Protein AF-A0A7G8EQL0-F1 (afdb_monomer_lite)

Sequence (77 aa):
MREPPGSFPQVFDNADSFAQAFDEAWFKLANQTSSLDQPREARLAAVLEAVADHPFRRSSPELAEQVAQFRLRLLGL

Foldseek 3Di:
DDDDPPPPVPQDLDLVSLLVQLVVLLVVLCPPPVNVPPDPVVSLVSSCVSSCPRNNCVVPVPVSVVSSVVSSVVVVD

Radius of gyration: 14.28 Å; chains: 1; bounding box: 29×31×47 Å

Secondary structure (DSSP, 8-state):
------------SSHHHHHHHHHHHHHHHHTSGGGTTS-HHHHHHHHHHHTTT-HHHHH-HHHHHHHHHHHHHHTT-

Structure (mmCIF, N/CA/C/O backbone):
data_AF-A0A7G8EQL0-F1
#
_entry.id   AF-A0A7G8EQL0-F1
#
loop_
_atom_site.group_PDB
_atom_site.id
_atom_site.type_symbol
_atom_site.label_atom_id
_atom_site.label_alt_id
_atom_site.label_comp_id
_atom_site.label_asym_id
_atom_site.label_entity_id
_atom_site.label_seq_id
_atom_site.pdbx_PDB_ins_code
_atom_site.Cartn_x
_atom_site.Cartn_y
_atom_site.Cartn_z
_atom_site.occupancy
_atom_site.B_iso_or_equiv
_atom_site.auth_seq_id
_atom_site.auth_comp_id
_atom_site.auth_asym_id
_atom_site.auth_atom_id
_atom_site.pdbx_PDB_model_num
ATOM 1 N N . MET A 1 1 ? 12.179 19.186 -34.131 1.00 51.44 1 MET A N 1
ATOM 2 C CA . MET A 1 1 ? 10.804 18.737 -33.834 1.00 51.44 1 MET A CA 1
ATOM 3 C C . MET A 1 1 ? 10.670 18.691 -32.320 1.00 51.44 1 MET A C 1
ATOM 5 O O . MET A 1 1 ? 11.552 18.137 -31.684 1.00 51.44 1 MET A O 1
ATOM 9 N N . ARG A 1 2 ? 9.681 19.385 -31.743 1.00 59.19 2 ARG A N 1
ATOM 10 C CA . ARG A 1 2 ? 9.371 19.324 -30.306 1.00 59.19 2 ARG A CA 1
ATOM 11 C C . ARG A 1 2 ? 8.400 18.169 -30.103 1.00 59.19 2 ARG A C 1
ATOM 13 O O . ARG A 1 2 ? 7.245 18.294 -30.493 1.00 59.19 2 ARG A O 1
ATOM 20 N N . GLU A 1 3 ? 8.864 17.082 -29.514 1.00 58.41 3 GLU A N 1
ATOM 21 C CA . GLU A 1 3 ? 7.976 16.103 -28.897 1.00 58.41 3 GLU A CA 1
ATOM 22 C C . GLU A 1 3 ? 7.713 16.599 -27.468 1.00 58.41 3 GLU A C 1
ATOM 24 O O . GLU A 1 3 ? 8.679 16.863 -26.745 1.00 58.41 3 GLU A O 1
ATOM 29 N N . PRO A 1 4 ? 6.459 16.826 -27.040 1.00 58.59 4 PRO A N 1
ATOM 30 C CA . PRO A 1 4 ? 6.202 16.968 -25.618 1.00 58.59 4 PRO A CA 1
ATOM 31 C C . PRO A 1 4 ? 6.523 15.605 -24.994 1.00 58.59 4 PRO A C 1
ATOM 33 O O . PRO A 1 4 ? 5.961 14.607 -25.455 1.00 58.59 4 PRO A O 1
ATOM 36 N N . PRO A 1 5 ? 7.415 15.498 -23.991 1.00 54.06 5 PRO A N 1
ATOM 37 C CA . PRO A 1 5 ? 7.504 14.252 -23.258 1.00 54.06 5 PRO A CA 1
ATOM 38 C C . PRO A 1 5 ? 6.131 14.060 -22.624 1.00 54.06 5 PRO A C 1
ATOM 40 O O . PRO A 1 5 ? 5.694 14.868 -21.804 1.00 54.06 5 PRO A O 1
ATOM 43 N N . GLY A 1 6 ? 5.410 13.037 -23.078 1.00 50.97 6 GLY A N 1
ATOM 44 C CA . GLY A 1 6 ? 4.235 12.576 -22.372 1.00 50.97 6 GLY A CA 1
ATOM 45 C C . GLY A 1 6 ? 4.685 12.285 -20.950 1.00 50.97 6 GLY A C 1
ATOM 46 O O . GLY A 1 6 ? 5.432 11.335 -20.728 1.00 50.97 6 GLY A O 1
ATOM 47 N N . SER A 1 7 ? 4.277 13.131 -20.004 1.00 47.66 7 SER A N 1
ATOM 48 C CA . SER A 1 7 ? 4.324 12.837 -18.574 1.00 47.66 7 SER A CA 1
ATOM 49 C C . SER A 1 7 ? 3.347 11.699 -18.296 1.00 47.66 7 SER A C 1
ATOM 51 O O . SER A 1 7 ? 2.324 11.880 -17.644 1.00 47.66 7 SER A O 1
ATOM 53 N N . PHE A 1 8 ? 3.628 10.515 -18.830 1.00 52.81 8 PHE A N 1
ATOM 54 C CA . PHE A 1 8 ? 3.163 9.300 -18.199 1.00 52.81 8 PHE A CA 1
ATOM 55 C C . PHE A 1 8 ? 3.981 9.197 -16.912 1.00 52.81 8 PHE A C 1
ATOM 57 O O . PHE A 1 8 ? 5.206 9.342 -16.990 1.00 52.81 8 PHE A O 1
ATOM 64 N N . PRO A 1 9 ? 3.353 9.038 -15.734 1.00 57.75 9 PRO A N 1
ATOM 65 C CA . PRO A 1 9 ? 4.100 8.758 -14.518 1.00 57.75 9 PRO A CA 1
ATOM 66 C C . PRO A 1 9 ? 4.976 7.543 -14.820 1.00 57.75 9 PRO A C 1
ATOM 68 O O . PRO A 1 9 ? 4.464 6.458 -15.089 1.00 57.75 9 PRO A O 1
ATOM 71 N N . GLN A 1 10 ? 6.289 7.759 -14.918 1.00 69.00 10 GLN A N 1
ATOM 72 C CA . GLN A 1 10 ? 7.216 6.680 -15.216 1.00 69.00 10 GLN A CA 1
ATOM 73 C C . GLN A 1 10 ? 7.190 5.759 -14.005 1.00 69.00 10 GLN A C 1
ATOM 75 O O . GLN A 1 10 ? 7.632 6.131 -12.921 1.00 69.00 10 GLN A O 1
ATOM 80 N N . VAL A 1 11 ? 6.586 4.590 -14.184 1.00 77.62 11 VAL A N 1
ATOM 81 C CA . VAL A 1 11 ? 6.574 3.544 -13.172 1.00 77.62 11 VAL A CA 1
ATOM 82 C C . VAL A 1 11 ? 7.875 2.776 -13.334 1.00 77.62 11 VAL A C 1
ATOM 84 O O . VAL A 1 11 ? 8.100 2.137 -14.363 1.00 77.62 11 VAL A O 1
ATOM 87 N N . PHE A 1 12 ? 8.754 2.881 -12.343 1.00 86.50 12 PHE A N 1
ATOM 88 C CA . PHE A 1 12 ? 10.067 2.251 -12.383 1.00 86.50 12 PHE A CA 1
ATOM 89 C C . PHE A 1 12 ? 10.029 0.866 -11.736 1.00 86.50 12 PHE A C 1
ATOM 91 O O . PHE A 1 12 ? 9.273 0.606 -10.799 1.00 86.50 12 PHE A O 1
ATOM 98 N N . ASP A 1 13 ? 10.887 -0.031 -12.212 1.00 89.88 13 ASP A N 1
ATOM 99 C CA . ASP A 1 13 ? 11.121 -1.337 -11.594 1.00 89.88 13 ASP A CA 1
ATOM 100 C C . ASP A 1 13 ? 12.055 -1.190 -10.380 1.00 89.88 13 ASP A C 1
ATOM 102 O O . ASP A 1 13 ? 13.217 -1.585 -10.394 1.00 89.88 13 ASP A O 1
ATOM 106 N N . ASN A 1 14 ? 11.587 -0.493 -9.344 1.00 90.50 14 ASN A N 1
ATOM 107 C CA . ASN A 1 14 ? 12.311 -0.354 -8.086 1.00 90.50 14 ASN A CA 1
ATOM 108 C C . ASN A 1 14 ? 11.359 -0.238 -6.885 1.00 90.50 14 ASN A C 1
ATOM 110 O O . ASN A 1 14 ? 10.159 0.025 -7.022 1.00 90.50 14 ASN A O 1
ATOM 114 N N . ALA A 1 15 ? 11.926 -0.442 -5.694 1.00 89.56 15 ALA A N 1
ATOM 115 C CA . ALA A 1 15 ? 11.188 -0.432 -4.437 1.00 89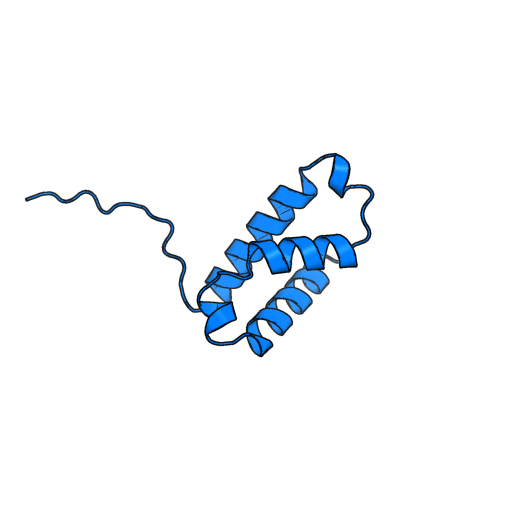.56 15 ALA A CA 1
ATOM 116 C C . ALA A 1 15 ? 10.563 0.937 -4.132 1.00 89.56 15 ALA A C 1
ATOM 118 O O . ALA A 1 15 ? 9.448 0.986 -3.621 1.00 89.56 15 ALA A O 1
ATOM 119 N N . ASP A 1 16 ? 11.245 2.036 -4.460 1.00 90.19 16 ASP A N 1
ATOM 120 C CA . ASP A 1 16 ? 10.749 3.396 -4.229 1.00 90.19 16 ASP A CA 1
ATOM 121 C C . ASP A 1 16 ? 9.517 3.722 -5.081 1.00 90.19 16 ASP A C 1
ATOM 123 O O . ASP A 1 16 ? 8.520 4.216 -4.557 1.00 90.19 16 ASP A O 1
ATOM 127 N N . SER A 1 17 ? 9.536 3.381 -6.372 1.00 90.56 17 SER A N 1
ATOM 128 C CA . SER A 1 17 ? 8.382 3.544 -7.264 1.00 90.56 17 SER A CA 1
ATOM 129 C C . SER A 1 17 ? 7.216 2.672 -6.809 1.00 90.56 17 SER A C 1
ATOM 131 O O . SER A 1 17 ? 6.079 3.140 -6.774 1.00 90.56 17 SER A O 1
ATOM 133 N N . PHE A 1 18 ? 7.493 1.429 -6.398 1.00 92.50 18 PHE A N 1
ATOM 134 C CA . PHE A 1 18 ? 6.463 0.547 -5.851 1.00 92.50 18 PHE A CA 1
ATOM 135 C C . PHE A 1 18 ? 5.861 1.108 -4.564 1.00 92.50 18 PHE A C 1
ATOM 137 O O . PHE A 1 18 ? 4.644 1.116 -4.404 1.00 92.50 18 PHE A O 1
ATOM 144 N N . ALA A 1 19 ? 6.698 1.614 -3.663 1.00 91.06 19 ALA A N 1
ATOM 145 C CA . ALA A 1 19 ? 6.257 2.229 -2.425 1.00 91.06 19 ALA A CA 1
ATOM 146 C C . ALA A 1 19 ? 5.387 3.467 -2.667 1.00 91.06 19 ALA A C 1
ATOM 148 O O . ALA A 1 19 ? 4.362 3.622 -2.012 1.00 91.06 19 ALA A O 1
ATOM 149 N N . GLN A 1 20 ? 5.748 4.312 -3.635 1.00 90.56 20 GLN A N 1
ATOM 150 C CA . GLN A 1 20 ? 4.938 5.467 -4.013 1.00 90.56 20 GLN A CA 1
ATOM 151 C C . GLN A 1 20 ? 3.562 5.040 -4.548 1.00 90.56 20 GLN A C 1
ATOM 153 O O . GLN A 1 20 ? 2.545 5.604 -4.144 1.00 90.56 20 GLN A O 1
ATOM 158 N N . ALA A 1 21 ? 3.515 4.025 -5.418 1.00 91.31 21 ALA A N 1
ATOM 159 C CA . ALA A 1 21 ? 2.259 3.476 -5.929 1.00 91.31 21 ALA A CA 1
ATOM 160 C C . ALA A 1 21 ? 1.410 2.836 -4.815 1.00 91.31 21 ALA A C 1
ATOM 162 O O . ALA A 1 21 ? 0.190 3.002 -4.793 1.00 91.31 21 ALA A O 1
ATOM 163 N N . PHE A 1 22 ? 2.055 2.143 -3.871 1.00 91.75 22 PHE A N 1
ATOM 164 C CA . PHE A 1 22 ? 1.413 1.555 -2.698 1.00 91.75 22 PHE A CA 1
ATOM 165 C C . PHE A 1 22 ? 0.785 2.627 -1.806 1.00 91.75 22 PHE A C 1
ATOM 167 O O . PHE A 1 22 ? -0.398 2.530 -1.488 1.00 91.75 22 PHE A O 1
ATOM 174 N N . ASP A 1 23 ? 1.548 3.660 -1.439 1.00 90.06 23 ASP A N 1
ATOM 175 C CA . ASP A 1 23 ? 1.064 4.752 -0.594 1.00 90.06 23 ASP A CA 1
ATOM 176 C C . ASP A 1 23 ? -0.097 5.488 -1.285 1.00 90.06 23 ASP A C 1
ATOM 178 O O . ASP A 1 23 ? -1.130 5.735 -0.663 1.00 90.06 23 ASP A O 1
ATOM 182 N N . GLU A 1 24 ? 0.002 5.768 -2.590 1.00 90.06 24 GLU A N 1
ATOM 183 C CA . GLU A 1 24 ? -1.084 6.398 -3.352 1.00 90.06 24 GLU A CA 1
ATOM 184 C C . GLU A 1 24 ? -2.368 5.552 -3.349 1.00 90.06 24 GLU A C 1
ATOM 186 O O . GLU A 1 24 ? -3.459 6.073 -3.095 1.00 90.06 24 GLU A O 1
ATOM 191 N N . ALA A 1 25 ? -2.253 4.247 -3.609 1.00 90.50 25 ALA A N 1
ATOM 192 C CA . ALA A 1 25 ? -3.382 3.322 -3.567 1.00 90.50 25 ALA A CA 1
ATOM 193 C C . ALA A 1 25 ? -3.974 3.218 -2.152 1.00 90.50 25 ALA A C 1
ATOM 195 O O . ALA A 1 25 ? -5.197 3.210 -1.997 1.00 90.50 25 ALA A O 1
ATOM 196 N N . TRP A 1 26 ? -3.129 3.222 -1.120 1.00 88.56 26 TRP A N 1
ATOM 197 C CA . TRP A 1 26 ? -3.550 3.225 0.277 1.00 88.56 26 TRP A CA 1
ATOM 198 C C . TRP A 1 26 ? -4.327 4.489 0.644 1.00 88.56 26 TRP A C 1
ATOM 200 O O . TRP A 1 26 ? -5.411 4.392 1.217 1.00 88.56 26 TRP A O 1
ATOM 210 N N . PHE A 1 27 ? -3.837 5.676 0.274 1.00 87.06 27 PHE A N 1
ATOM 211 C CA . PHE A 1 27 ? -4.549 6.936 0.506 1.00 87.06 27 PHE A CA 1
ATOM 212 C C . PHE A 1 27 ? -5.865 7.005 -0.267 1.00 87.06 27 PHE A C 1
ATOM 214 O O . PHE A 1 27 ? -6.875 7.431 0.294 1.00 87.06 27 PHE A O 1
ATOM 221 N N . LYS A 1 28 ? -5.887 6.554 -1.529 1.00 88.38 28 LYS A N 1
ATOM 222 C CA . LYS A 1 28 ? -7.121 6.464 -2.324 1.00 88.38 28 LYS A CA 1
ATOM 223 C C . LYS A 1 28 ? -8.148 5.567 -1.642 1.00 88.38 28 LYS A C 1
ATOM 225 O O . LYS A 1 28 ? -9.293 5.984 -1.493 1.00 88.38 28 LYS A O 1
ATOM 230 N N . LEU A 1 29 ? -7.729 4.387 -1.182 1.00 86.06 29 LEU A N 1
ATOM 231 C CA . LEU A 1 29 ? -8.593 3.455 -0.467 1.00 86.06 29 LEU A CA 1
ATOM 232 C C . LEU A 1 29 ? -9.061 4.043 0.869 1.00 86.06 29 LEU A C 1
ATOM 234 O O . LEU A 1 29 ? -10.247 3.982 1.170 1.00 86.06 29 LEU A O 1
ATOM 238 N N . ALA A 1 30 ? -8.169 4.652 1.652 1.00 81.94 30 ALA A N 1
ATOM 239 C CA . ALA A 1 30 ? -8.493 5.264 2.942 1.00 81.94 30 ALA A CA 1
ATOM 240 C C . ALA A 1 30 ? -9.469 6.445 2.816 1.00 81.94 30 ALA A C 1
ATOM 242 O O . ALA A 1 30 ? -10.273 6.675 3.716 1.00 81.94 30 ALA A O 1
ATOM 243 N N . ASN A 1 31 ? -9.424 7.168 1.695 1.00 82.81 31 ASN A N 1
ATOM 244 C CA . ASN A 1 31 ? -10.336 8.271 1.403 1.00 82.81 31 ASN A CA 1
ATOM 245 C C . ASN A 1 31 ? -11.719 7.797 0.907 1.00 82.81 31 ASN A C 1
ATOM 247 O O . ASN A 1 31 ? -12.648 8.596 0.800 1.00 82.81 31 ASN A O 1
ATOM 251 N N . GLN A 1 32 ? -11.893 6.505 0.610 1.00 82.56 32 GLN A N 1
ATOM 252 C CA . GLN A 1 32 ? -13.209 5.935 0.329 1.00 82.56 32 GLN A CA 1
ATOM 253 C C . GLN A 1 32 ? -13.945 5.670 1.649 1.00 82.56 32 GLN A C 1
ATOM 255 O O . GLN A 1 32 ? -13.493 4.890 2.484 1.00 82.56 32 GLN A O 1
ATOM 260 N N . THR A 1 33 ? -15.119 6.286 1.824 1.00 63.06 33 THR A N 1
ATOM 261 C CA . THR A 1 33 ? -15.954 6.185 3.038 1.00 63.06 33 THR A CA 1
ATOM 262 C C . THR A 1 33 ? -16.230 4.741 3.475 1.00 63.06 33 THR A C 1
ATOM 264 O O . THR A 1 33 ? -16.272 4.466 4.670 1.00 63.06 33 THR A O 1
ATOM 267 N N . SER A 1 34 ? -16.361 3.802 2.533 1.00 66.44 34 SER A N 1
ATOM 268 C CA . SER A 1 34 ? -16.592 2.376 2.821 1.00 66.44 34 SER A CA 1
ATOM 269 C C . SER A 1 34 ? -15.362 1.627 3.338 1.00 66.44 34 SER A C 1
ATOM 271 O O . SER A 1 34 ? -15.504 0.545 3.903 1.00 66.44 34 SER A O 1
ATOM 273 N N . SER A 1 35 ? -14.161 2.173 3.161 1.00 62.81 35 SER A N 1
ATOM 274 C CA . SER A 1 35 ? -12.929 1.515 3.593 1.00 62.81 35 SER A CA 1
ATOM 275 C C . SER A 1 35 ? -12.627 1.761 5.063 1.00 62.81 35 SER A C 1
ATOM 277 O O . SER A 1 35 ? -11.927 0.949 5.654 1.00 62.81 35 SER A O 1
ATOM 279 N N . LEU A 1 36 ? -13.166 2.825 5.676 1.00 64.62 36 LEU A N 1
ATOM 280 C CA . LEU A 1 36 ? -12.909 3.202 7.075 1.00 64.62 36 LEU A CA 1
ATOM 281 C C . LEU A 1 36 ? -13.327 2.130 8.097 1.00 64.62 36 LEU A C 1
ATOM 283 O O . LEU A 1 36 ? -12.733 2.077 9.172 1.00 64.62 36 LEU A O 1
ATOM 287 N N . ASP A 1 37 ? -14.268 1.255 7.739 1.00 70.31 37 ASP A N 1
ATOM 288 C CA . ASP A 1 37 ? -14.740 0.146 8.582 1.00 70.31 37 ASP A CA 1
ATOM 289 C C . ASP A 1 37 ? -13.995 -1.178 8.311 1.00 70.31 37 ASP A C 1
ATOM 291 O O . ASP A 1 37 ? -14.054 -2.118 9.098 1.00 70.31 37 ASP A O 1
ATOM 295 N N . GLN A 1 38 ? -13.234 -1.270 7.212 1.00 76.94 38 GLN A N 1
ATOM 296 C CA . GLN A 1 38 ? -12.546 -2.514 6.861 1.00 76.94 38 GLN A CA 1
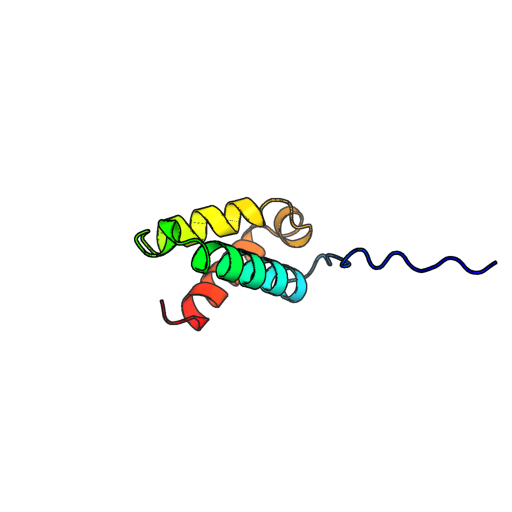ATOM 297 C C . GLN A 1 38 ? -11.320 -2.767 7.747 1.00 76.94 38 GLN A C 1
ATOM 299 O O . GLN A 1 38 ? -10.572 -1.823 8.031 1.00 76.94 38 GLN A O 1
ATOM 304 N N . PRO A 1 39 ? -11.049 -4.033 8.119 1.00 80.44 39 PRO A N 1
ATOM 305 C CA . PRO A 1 39 ? -9.841 -4.393 8.846 1.00 80.44 39 PRO A CA 1
ATOM 306 C C . PRO A 1 39 ? -8.593 -4.101 8.006 1.00 80.44 39 PRO A C 1
ATOM 308 O O . PRO A 1 39 ? -8.608 -4.200 6.776 1.00 80.44 39 PRO A O 1
ATOM 311 N N . ARG A 1 40 ? -7.483 -3.782 8.684 1.00 78.56 40 ARG A N 1
ATOM 312 C CA . ARG A 1 40 ? -6.202 -3.419 8.048 1.00 78.56 40 ARG A CA 1
ATOM 313 C C . ARG A 1 40 ? -5.746 -4.434 6.993 1.00 78.56 40 ARG A C 1
ATOM 315 O O . ARG A 1 40 ? -5.252 -4.050 5.942 1.00 78.56 40 ARG A O 1
ATOM 322 N N . GLU A 1 41 ? -5.962 -5.721 7.258 1.00 82.06 41 GLU A N 1
ATOM 323 C CA . GLU A 1 41 ? -5.564 -6.828 6.384 1.00 82.06 41 GLU A CA 1
ATOM 324 C C . GLU A 1 41 ? -6.379 -6.849 5.085 1.00 82.06 41 GLU A C 1
ATOM 326 O O . GLU A 1 41 ? -5.817 -7.078 4.017 1.00 82.06 41 GLU A O 1
ATOM 331 N N . ALA A 1 42 ? -7.674 -6.519 5.148 1.00 85.75 42 ALA A N 1
ATOM 332 C CA . ALA A 1 42 ? -8.515 -6.395 3.958 1.00 85.75 42 ALA A CA 1
ATOM 333 C C . ALA A 1 42 ? -8.097 -5.191 3.103 1.00 85.75 42 ALA A C 1
ATOM 335 O O . ALA A 1 42 ? -8.006 -5.302 1.881 1.00 85.75 42 ALA A O 1
ATOM 336 N N . ARG A 1 43 ? -7.758 -4.062 3.744 1.00 85.69 43 ARG A N 1
ATOM 337 C CA . ARG A 1 43 ? -7.230 -2.886 3.036 1.00 85.69 43 ARG A CA 1
ATOM 338 C C . ARG A 1 43 ? -5.895 -3.177 2.369 1.00 85.69 43 ARG A C 1
ATOM 340 O O . ARG A 1 43 ? -5.698 -2.811 1.217 1.00 85.69 43 ARG A O 1
ATOM 347 N N . LEU A 1 44 ? -5.001 -3.873 3.071 1.00 86.44 44 LEU A N 1
ATOM 348 C CA . LEU A 1 44 ? -3.721 -4.301 2.519 1.00 86.44 44 LEU A CA 1
ATOM 349 C C . LEU A 1 44 ? -3.919 -5.196 1.298 1.00 86.44 44 LEU A C 1
ATOM 351 O O . LEU A 1 44 ? -3.291 -4.945 0.277 1.00 86.44 44 LEU A O 1
ATOM 355 N N . ALA A 1 45 ? -4.795 -6.199 1.380 1.00 88.00 45 ALA A N 1
ATOM 356 C CA . ALA A 1 45 ? -5.085 -7.076 0.251 1.00 88.00 45 ALA A CA 1
ATOM 357 C C . ALA A 1 45 ? -5.607 -6.286 -0.963 1.00 88.00 45 ALA A C 1
ATOM 359 O O . ALA A 1 45 ? -5.103 -6.470 -2.068 1.00 88.00 45 ALA A O 1
ATOM 360 N N . ALA A 1 46 ? -6.531 -5.344 -0.746 1.00 89.12 46 ALA A N 1
ATOM 361 C CA . ALA A 1 46 ? -7.063 -4.486 -1.805 1.00 89.12 46 ALA A CA 1
ATOM 362 C C . ALA A 1 46 ? -5.986 -3.583 -2.434 1.00 89.12 46 ALA A C 1
ATOM 364 O O . ALA A 1 46 ? -5.925 -3.441 -3.655 1.00 89.12 46 ALA A O 1
ATOM 365 N N . VAL A 1 47 ? -5.103 -2.998 -1.618 1.00 90.12 47 VAL A N 1
ATOM 366 C CA . VAL A 1 47 ? -3.981 -2.190 -2.115 1.00 90.12 47 VAL A CA 1
ATOM 367 C C . VAL A 1 47 ? -2.982 -3.054 -2.879 1.00 90.12 47 VAL A C 1
ATOM 369 O O . VAL A 1 47 ? -2.542 -2.652 -3.951 1.00 90.12 47 VAL A O 1
ATOM 372 N N . LEU A 1 48 ? -2.652 -4.247 -2.375 1.00 88.12 48 LEU A N 1
ATOM 373 C CA . LEU A 1 48 ? -1.746 -5.183 -3.042 1.00 88.12 48 LEU A CA 1
ATOM 374 C C . LEU A 1 48 ? -2.290 -5.669 -4.386 1.00 88.12 48 LEU A C 1
ATOM 376 O O . LEU A 1 48 ? -1.498 -5.843 -5.311 1.00 88.12 48 LEU A O 1
ATOM 380 N N . GLU A 1 49 ? -3.606 -5.856 -4.510 1.00 89.88 49 GLU A N 1
ATOM 381 C CA . GLU A 1 49 ? -4.258 -6.089 -5.802 1.00 89.88 49 GLU A CA 1
ATOM 382 C C . GLU A 1 49 ? -4.145 -4.871 -6.721 1.00 89.88 49 GLU A C 1
ATOM 384 O O . GLU A 1 49 ? -3.773 -5.013 -7.884 1.00 89.88 49 GLU A O 1
ATOM 389 N N . ALA A 1 50 ? -4.384 -3.661 -6.209 1.00 89.38 50 ALA A N 1
ATOM 390 C CA . ALA A 1 50 ? -4.282 -2.441 -7.008 1.00 89.38 50 ALA A CA 1
ATOM 391 C C . ALA A 1 50 ? -2.863 -2.209 -7.564 1.00 89.38 50 ALA A C 1
ATOM 393 O O . ALA A 1 50 ? -2.711 -1.691 -8.670 1.00 89.38 50 ALA A O 1
ATOM 394 N N . VAL A 1 51 ? -1.824 -2.624 -6.828 1.00 89.69 51 VAL A N 1
ATOM 395 C CA . VAL A 1 51 ? -0.419 -2.560 -7.272 1.00 89.69 51 VAL A CA 1
ATOM 396 C C . VAL A 1 51 ? 0.110 -3.888 -7.829 1.00 89.69 51 VAL A C 1
ATOM 398 O O . VAL A 1 51 ? 1.317 -4.018 -8.048 1.00 89.69 51 VAL A O 1
ATOM 401 N N . ALA A 1 52 ? -0.762 -4.871 -8.091 1.00 88.56 52 ALA A N 1
ATOM 402 C CA . ALA A 1 52 ? -0.377 -6.179 -8.630 1.00 88.56 52 ALA A CA 1
ATOM 403 C C . ALA A 1 52 ? 0.340 -6.066 -9.985 1.00 88.56 52 ALA A C 1
ATOM 405 O O . ALA A 1 52 ? 1.268 -6.824 -10.265 1.00 88.56 52 ALA A O 1
ATOM 406 N N . ASP A 1 53 ? -0.064 -5.085 -10.796 1.00 87.19 53 ASP A N 1
ATOM 407 C CA . ASP A 1 53 ? 0.468 -4.856 -12.141 1.00 87.19 53 ASP A CA 1
ATOM 408 C C . ASP A 1 53 ? 1.828 -4.134 -12.159 1.00 87.19 53 ASP A C 1
ATOM 410 O O . ASP A 1 53 ? 2.453 -4.005 -13.211 1.00 87.19 53 ASP A O 1
ATOM 414 N N . HIS A 1 54 ? 2.310 -3.664 -11.003 1.00 89.50 54 HIS A N 1
ATOM 415 C CA . HIS A 1 54 ? 3.518 -2.849 -10.928 1.00 89.50 54 HIS A CA 1
ATOM 416 C C . HIS A 1 54 ? 4.760 -3.641 -11.401 1.00 89.50 54 HIS A C 1
ATOM 418 O O . HIS A 1 54 ? 4.965 -4.771 -10.944 1.00 89.50 54 HIS A O 1
ATOM 424 N N . PRO A 1 55 ? 5.640 -3.067 -12.251 1.00 90.56 55 PRO A N 1
ATOM 425 C CA . PRO A 1 55 ? 6.806 -3.759 -12.815 1.00 90.56 55 PRO A CA 1
ATOM 426 C C . PRO A 1 55 ? 7.699 -4.379 -11.736 1.00 90.56 55 PRO A C 1
ATOM 428 O O . PRO A 1 55 ? 7.969 -5.574 -11.784 1.00 90.56 55 PRO A O 1
ATOM 431 N N . PHE A 1 56 ? 8.007 -3.622 -10.678 1.00 92.25 56 PHE A N 1
ATOM 432 C CA . PHE A 1 56 ? 8.758 -4.129 -9.523 1.00 92.25 56 PHE A CA 1
ATOM 433 C C . PHE A 1 56 ? 8.137 -5.372 -8.866 1.00 92.25 56 PHE A C 1
ATOM 435 O O . PHE A 1 56 ? 8.856 -6.262 -8.427 1.00 92.25 56 PHE A O 1
ATOM 442 N N . ARG A 1 57 ? 6.802 -5.475 -8.815 1.00 90.06 57 ARG A N 1
ATOM 443 C CA . ARG A 1 57 ? 6.118 -6.641 -8.240 1.00 90.06 57 ARG A CA 1
ATOM 444 C C . ARG A 1 57 ? 6.160 -7.848 -9.172 1.00 90.06 57 ARG A C 1
ATOM 446 O O . ARG A 1 57 ? 6.244 -8.971 -8.692 1.00 90.06 57 ARG A O 1
ATOM 453 N N . ARG A 1 58 ? 6.140 -7.626 -10.488 1.00 89.88 58 ARG A N 1
ATOM 454 C CA . ARG A 1 58 ? 6.335 -8.687 -11.489 1.00 89.88 58 ARG A CA 1
ATOM 455 C C . ARG A 1 58 ? 7.776 -9.199 -11.504 1.00 89.88 58 ARG A C 1
ATOM 457 O O . ARG A 1 58 ? 7.993 -10.396 -11.650 1.00 89.88 58 ARG A O 1
ATOM 464 N N . SER A 1 59 ? 8.739 -8.295 -11.350 1.00 91.38 59 SER A N 1
ATOM 465 C CA . SER A 1 59 ? 10.172 -8.593 -11.355 1.00 91.38 59 SER A CA 1
ATOM 466 C C . SER A 1 59 ? 10.645 -9.207 -10.033 1.00 91.38 59 SER A C 1
ATOM 468 O O . SER A 1 59 ? 11.430 -10.150 -10.025 1.00 91.38 59 SER A O 1
ATOM 470 N N . SER A 1 60 ? 10.147 -8.704 -8.900 1.00 91.38 60 SER A N 1
ATOM 471 C CA . SER A 1 60 ? 10.537 -9.118 -7.546 1.00 91.38 60 SER A CA 1
ATOM 472 C C . SER A 1 60 ? 9.326 -9.182 -6.599 1.00 91.38 60 SER A C 1
ATOM 474 O O . SER A 1 60 ? 9.177 -8.325 -5.721 1.00 91.38 60 SER A O 1
ATOM 476 N N . PRO A 1 61 ? 8.454 -10.201 -6.728 1.00 89.75 61 PRO A N 1
ATOM 477 C CA . PRO A 1 61 ? 7.236 -10.316 -5.921 1.00 89.75 61 PRO A CA 1
ATOM 478 C C . PRO A 1 61 ? 7.521 -10.436 -4.417 1.00 89.75 61 PRO A C 1
ATOM 480 O O . PRO A 1 61 ? 6.892 -9.738 -3.624 1.00 89.75 61 PRO A O 1
ATOM 483 N N . GLU A 1 62 ? 8.522 -11.231 -4.023 1.00 91.25 62 GLU A N 1
ATOM 484 C CA . GLU A 1 62 ? 8.906 -11.410 -2.613 1.00 91.25 62 GLU A CA 1
ATOM 485 C C . GLU A 1 62 ? 9.380 -10.101 -1.966 1.00 91.25 62 GLU A C 1
ATOM 487 O O . GLU A 1 62 ? 9.094 -9.820 -0.801 1.00 91.25 62 GLU A O 1
ATOM 492 N N . LEU A 1 63 ? 10.116 -9.279 -2.720 1.00 90.62 63 LEU A N 1
ATOM 493 C CA . LEU A 1 63 ? 10.617 -7.997 -2.231 1.00 90.62 63 LEU A CA 1
ATOM 494 C C . LEU A 1 63 ? 9.496 -6.951 -2.196 1.00 90.62 63 LEU A C 1
ATOM 496 O O . LEU A 1 63 ? 9.407 -6.181 -1.244 1.00 90.62 63 LEU A O 1
ATOM 500 N N . ALA A 1 64 ? 8.597 -6.960 -3.183 1.00 91.00 64 ALA A N 1
ATOM 501 C CA . ALA A 1 64 ? 7.406 -6.116 -3.189 1.00 91.00 64 ALA A CA 1
ATOM 502 C C . ALA A 1 64 ? 6.485 -6.408 -1.990 1.00 91.00 64 ALA A C 1
ATOM 504 O O . ALA A 1 64 ? 5.979 -5.474 -1.366 1.00 91.00 64 ALA A O 1
ATOM 505 N N . GLU A 1 65 ? 6.308 -7.677 -1.609 1.00 90.00 65 GLU A N 1
ATOM 506 C CA . GLU A 1 65 ? 5.590 -8.034 -0.379 1.00 90.00 65 GLU A CA 1
ATOM 507 C C . GLU A 1 65 ? 6.288 -7.507 0.878 1.00 90.00 65 GLU A C 1
ATOM 509 O O . GLU A 1 65 ? 5.632 -6.909 1.731 1.00 90.00 65 GLU A O 1
ATOM 514 N N . GLN A 1 66 ? 7.613 -7.646 0.980 1.00 91.81 66 GLN A N 1
ATOM 515 C CA . GLN A 1 66 ? 8.373 -7.092 2.107 1.00 91.81 66 GLN A CA 1
ATOM 516 C C . GLN A 1 66 ? 8.235 -5.568 2.207 1.00 91.81 66 GLN A C 1
ATOM 518 O O . GLN A 1 66 ? 8.035 -5.041 3.303 1.00 91.81 66 GLN A O 1
ATOM 523 N N . VAL A 1 67 ? 8.286 -4.855 1.076 1.00 91.25 67 VAL A N 1
ATOM 524 C CA . VAL A 1 67 ? 8.093 -3.398 1.029 1.00 91.25 67 VAL A CA 1
ATOM 525 C C . VAL A 1 67 ? 6.676 -3.021 1.465 1.00 91.25 67 VAL A C 1
ATOM 527 O O . VAL A 1 67 ? 6.521 -2.104 2.270 1.00 91.25 67 VAL A O 1
ATOM 530 N N . ALA A 1 68 ? 5.649 -3.741 1.007 1.00 89.56 68 ALA A N 1
ATOM 531 C CA . ALA A 1 68 ? 4.265 -3.503 1.419 1.00 89.56 68 ALA A CA 1
ATOM 532 C C . ALA A 1 68 ? 4.060 -3.721 2.929 1.00 89.56 68 ALA A C 1
ATOM 534 O O . ALA A 1 68 ? 3.470 -2.881 3.608 1.00 89.56 68 ALA A O 1
ATOM 535 N N . GLN A 1 69 ? 4.607 -4.810 3.479 1.00 88.69 69 GLN A N 1
ATOM 536 C CA . GLN A 1 69 ? 4.574 -5.097 4.919 1.00 88.69 69 GLN A CA 1
ATOM 537 C C . GLN A 1 69 ? 5.319 -4.030 5.731 1.00 88.69 69 GLN A C 1
ATOM 539 O O . GLN A 1 69 ? 4.858 -3.600 6.790 1.00 88.69 69 GLN A O 1
ATOM 544 N N . PHE A 1 70 ? 6.468 -3.569 5.232 1.00 90.50 70 PHE A N 1
ATOM 545 C CA . PHE A 1 70 ? 7.239 -2.505 5.865 1.00 90.50 70 PHE A CA 1
ATOM 546 C C . PHE A 1 70 ? 6.476 -1.174 5.879 1.00 90.50 70 PHE A C 1
ATOM 548 O O . PHE A 1 70 ? 6.411 -0.522 6.920 1.00 90.50 70 PHE A O 1
ATOM 555 N N . ARG A 1 71 ? 5.844 -0.800 4.759 1.00 88.31 71 ARG A N 1
ATOM 556 C CA . ARG A 1 71 ? 5.000 0.403 4.657 1.00 88.31 71 ARG A CA 1
ATOM 557 C C . ARG A 1 71 ? 3.820 0.349 5.619 1.00 88.31 71 ARG A C 1
ATOM 559 O O . ARG A 1 71 ? 3.578 1.322 6.327 1.00 88.31 71 ARG A O 1
ATOM 566 N N . LEU A 1 72 ? 3.156 -0.801 5.726 1.00 84.81 72 LEU A N 1
ATOM 567 C CA . LEU A 1 72 ? 2.075 -0.998 6.691 1.00 84.81 72 LEU A CA 1
ATOM 568 C C . LEU A 1 72 ? 2.552 -0.779 8.135 1.00 84.81 72 LEU A C 1
ATOM 570 O O . LEU A 1 72 ? 1.904 -0.062 8.893 1.00 84.81 72 LEU A O 1
ATOM 574 N N . ARG A 1 73 ? 3.723 -1.324 8.493 1.00 87.12 73 ARG A N 1
ATOM 575 C CA . ARG A 1 73 ? 4.322 -1.102 9.818 1.00 87.12 73 ARG A CA 1
ATOM 576 C C . ARG A 1 73 ? 4.701 0.358 10.068 1.00 87.12 73 ARG A C 1
ATOM 578 O O . ARG A 1 73 ? 4.524 0.829 11.188 1.00 87.12 73 ARG A O 1
ATOM 585 N N . LEU A 1 74 ? 5.195 1.079 9.057 1.00 83.12 74 LEU A N 1
ATOM 586 C CA . LEU A 1 74 ? 5.513 2.510 9.171 1.00 83.12 74 LEU A CA 1
ATOM 587 C C . LEU A 1 74 ? 4.277 3.383 9.404 1.00 83.12 74 LEU A C 1
ATOM 589 O O . LEU A 1 74 ? 4.369 4.383 10.111 1.00 83.12 74 LEU A O 1
ATOM 59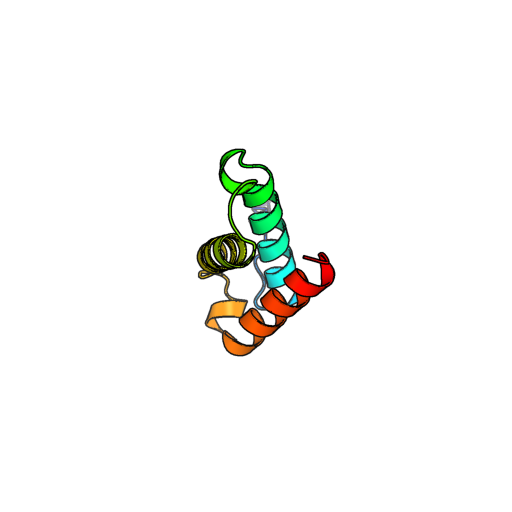3 N N . LEU A 1 75 ? 3.128 2.999 8.848 1.00 76.44 75 LEU A N 1
ATOM 594 C CA . LEU A 1 75 ? 1.854 3.688 9.070 1.00 76.44 75 LEU A CA 1
ATOM 595 C C . LEU A 1 75 ? 1.306 3.488 10.496 1.00 76.44 75 LEU A C 1
ATOM 597 O O . LEU A 1 75 ? 0.318 4.126 10.855 1.00 76.44 75 LEU A O 1
ATOM 601 N N . GLY A 1 76 ? 1.953 2.652 11.319 1.00 68.31 76 GLY A N 1
ATOM 602 C CA . GLY A 1 76 ? 1.600 2.451 12.726 1.00 68.31 76 GLY A CA 1
ATOM 603 C C . GLY A 1 76 ? 0.248 1.765 12.933 1.00 68.31 76 GLY A C 1
ATOM 604 O O . GLY A 1 76 ? -0.375 1.969 13.975 1.00 68.31 76 GLY A O 1
ATOM 605 N N . LEU A 1 77 ? -0.204 0.997 11.935 1.00 58.31 77 LEU A N 1
ATOM 606 C CA . LEU A 1 77 ? -1.484 0.280 11.901 1.00 58.31 77 LEU A CA 1
ATOM 607 C C . LEU A 1 77 ? -1.345 -1.210 12.229 1.00 58.31 77 LEU A C 1
ATOM 6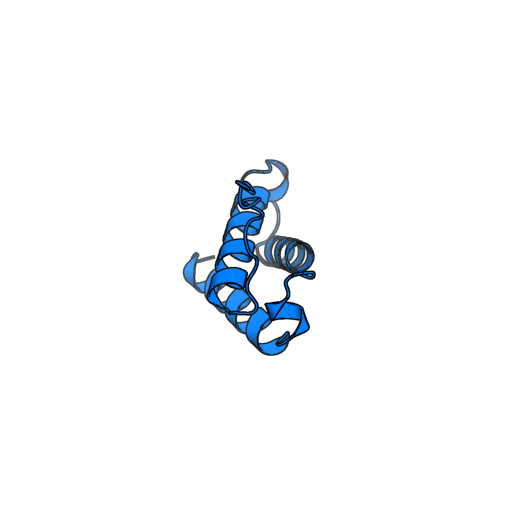09 O O . LEU A 1 77 ? -0.314 -1.817 11.862 1.00 58.31 77 LEU A O 1
#

pLDDT: mean 81.67, std 12.63, range [47.66, 92.5]

=== Feature glossary ===
The record interleaves many kinds of information about one protein. Here is each kind framed as the question it answers.

Q: Are the domains correctly placed relative to each other?
A: Predicted aligned error is AlphaFold's pairwise confidence. Unlike pLDDT (per-residue), PAE is per-residue-pair and captures whether two parts of the structure are c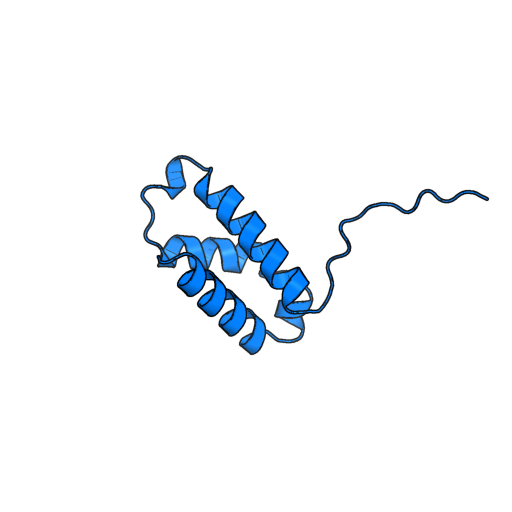orrectly placed relative to each other. Units are ångströms of expected positional error.

Q: Which residues are in helices, strands, or loops?
A: Eight-state secondary structure (DSSP): H is the canonical α-helix, G the tighter 3₁₀-helix, I the wider π-helix; E/B are β-structure, T and S are turns and bends, and '-' is everything else. DSSP derives these from the pattern of main-chain N–H···O=C hydrogen bonds, not from the sequence.

Q: What if only a Cα trace is available?
A: P-SEA three-state annotation labels each residue as helix, strand, or coil based purely on the geometry of the Cα trace. It serves as a fallback when the full backbone (and thus DSSP) is unavailable.

Q: What are the backbone torsion angles?
A: φ (phi) and ψ (psi) are the two rotatable backbone dihedrals per residue: φ is the C(i-1)–N–Cα–C torsion, ψ is the N–Cα–C–N(i+1) torsion, both in degrees on (−180°, 180°]. α-helical residues cluster near (−60°, −45°); β-strand residues near (−120°, +130°). A Ramachandran plot is simply a scatter of (φ, ψ) for every residue.

Q: What known structures does this most resemble?
A: Structural nearest neighbors (via Foldseek easy-search vs the PDB). Reported per hit: target PDB id, E-value, and alignment TM-score. A TM-score above ~0.5 is the conventional threshold for 'same fold'.

Q: What family and function is it annotated with?
A: Database cross-references. InterPro integrates a dozen domain/family signature databases into unified entries with residue-range hits. GO terms attach function/process/location labels with evidence codes. CATH codes position the fold in a four-level structural taxonomy. Organism is the NCBI-taxonomy species name.

Q: Which residues are buried vs exposed?
A: Solvent accessibility: the surface area of each residue that a 1.4 Å water probe can touch, in Å². When only backbone atoms are present the absolute values are lower than full-atom S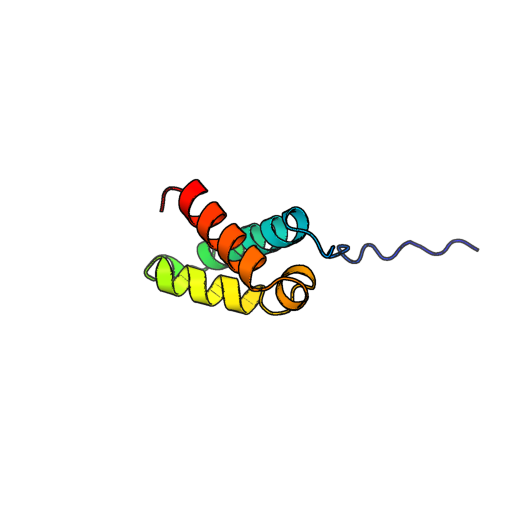ASA (side chains contribute most of the area) and are flagged as backbone-only.

Q: What do the diagnostic plots show?
A: Three diagnostic plots accompany the record. The Cα contact map visualizes the tertiary structure as a 2D adjacency matrix (8 Å cutoff, sequence-local contacts suppressed). The Ramachandran plot shows the distribution of backbone (φ, ψ) torsions, with points in the α and β basins reflecting secondary structure content. The PAE plot shows AlphaFold's inter-residue confidence as a color matrix.

Q: What is the amino-acid chain?
A: The amino-acid sequence is the protein's primary structure: the linear order of residues from the N-terminus to the C-terminus, written in one-letter code. Everything else here — the 3D coordinates, the secondary structure, the domain annotations — is ultimately a consequence of this string.

Q: What do the rendered images show?
A: The six renders are orthographic views along the three Cartesian axes in both directions. Representation (cartoon, sticks, or surface) and color scheme (sequence-rainbow or by-chain) vary across proteins so the training set covers all the common visualization conventions.

Q: Where is each backbone atom in 3D?
A: The mmCIF table is the protein's shape written out atom by atom. For each backbone N, Cα, C, and carbonyl O, it records an (x, y, z) coordinate triple in Å plus the residue type, chain letter, and residue number.

Q: How mobile is each atom in the crystal?
A: For experimental (PDB) structures, the B-factor (temperature factor) quantifies the positional spread of each atom in the crystal — a combination of thermal vibration and static disorder — in units of Å². High B-factors mark flexible loops or poorly resolved regions; low B-factors mark the rigid, well-ordered core.

Q: How big and how compact is the whole molecule?
A: Three whole-structure scalars: the radius of gyration (RMS distance of Cα from centroid, in Å), the count of Cα–Cα contacts (pairs closer than 8 Å and separated by more than four residues in sequence — i.e. tertiary, not local, contacts), and the bounding-box dimensions. Together they distinguish compact globular folds from extended fibres or disordered chains.

Q: What does the local fold look like, residue by residue?
A: A 3Di character summarizes, for each residue, the relative orientation of the Cα frame of its nearest spatial neighbor. Because it encodes fold topology rather than chemistry, 3Di alignments detect remote structural similarity that sequence alignment misses.

Q: How confident is the AlphaFold model at each residue?
A: For AlphaFold models, the B-factor field carries pLDDT — the model's own estimate of local accuracy on a 0–100 scale. Regions with pLDDT<50 should be treated as essentially unmodeled; they often correspond to intrinsically disordered segments.